Protein AF-A0A662STR9-F1 (afdb_monomer_lite)

Secondary structure (DSSP, 8-state):
-----EEEEEEEETTEEEEEEEETTEEEEEEEEEEETTEEEEEEEETTTS-EEEEE-SSHHHHHHHHHHHHHHHH-

Foldseek 3Di:
DQPQKAWDFPDDDPQATWIWIQHPVGIWIWGWGDPDQQKTWIATPVVHRPDTDIGGDNDVVRVRVVVSVVVVVVVD

Sequence (76 aa):
MAKKVRCTETGRGSKGSVFVCWTPKGDIVLKARKVAPYKYDIVSEYPLGRFKVTMYAPNRRDLRKRIEEWLEHLMR

Radius of gyration: 11.55 Å; chains: 1; bounding box: 25×24×35 Å

Structure (mmCIF, N/CA/C/O backbone):
data_AF-A0A662STR9-F1
#
_entry.id   AF-A0A662STR9-F1
#
loop_
_atom_site.group_PDB
_atom_site.id
_atom_site.type_symbol
_atom_site.label_atom_id
_atom_site.label_alt_id
_atom_site.label_comp_id
_atom_site.label_asym_id
_atom_site.label_entity_id
_atom_site.label_seq_id
_atom_site.pdbx_PDB_ins_code
_atom_site.Cartn_x
_atom_site.Cartn_y
_atom_site.Cartn_z
_atom_site.occupancy
_atom_site.B_iso_or_equiv
_atom_site.auth_seq_id
_atom_site.auth_comp_id
_atom_site.auth_asym_id
_atom_site.auth_atom_id
_atom_site.pdbx_PDB_model_num
ATOM 1 N N . MET A 1 1 ? -5.708 8.536 22.740 1.00 45.50 1 MET A N 1
ATOM 2 C CA . MET A 1 1 ? -4.547 8.473 21.821 1.00 45.50 1 MET A CA 1
ATOM 3 C C . MET A 1 1 ? -5.031 7.958 20.475 1.00 45.50 1 MET A C 1
ATOM 5 O O . MET A 1 1 ? -5.460 6.812 20.412 1.00 45.50 1 MET A O 1
ATOM 9 N N . ALA A 1 2 ? -5.034 8.782 19.424 1.00 51.91 2 ALA A N 1
ATOM 10 C CA . ALA A 1 2 ? -5.329 8.286 18.081 1.00 51.91 2 ALA A CA 1
ATOM 11 C C . ALA A 1 2 ? -4.228 7.287 17.694 1.00 51.91 2 ALA A C 1
ATOM 13 O O . ALA A 1 2 ? -3.047 7.638 17.710 1.00 51.91 2 ALA A O 1
ATOM 14 N N . LYS A 1 3 ? -4.593 6.026 17.441 1.00 59.75 3 LYS A N 1
ATOM 15 C CA . LYS A 1 3 ? -3.641 5.019 16.962 1.00 59.75 3 LYS A CA 1
ATOM 16 C C . LYS A 1 3 ? -3.094 5.514 15.619 1.00 59.75 3 LYS A C 1
ATOM 18 O O . LYS A 1 3 ? -3.857 5.611 14.663 1.00 59.75 3 LYS A O 1
ATOM 23 N N . LYS A 1 4 ? -1.806 5.869 15.569 1.00 79.56 4 LYS A N 1
ATOM 24 C CA . LYS A 1 4 ? -1.114 6.183 14.310 1.00 79.56 4 LYS A CA 1
ATOM 25 C C . LYS A 1 4 ? -1.237 4.992 13.370 1.00 79.56 4 LYS A C 1
ATOM 27 O O . LYS A 1 4 ? -1.174 3.849 13.837 1.00 79.56 4 LYS A O 1
ATOM 32 N N . VAL A 1 5 ? -1.429 5.252 12.081 1.00 88.25 5 VAL A N 1
ATOM 33 C CA . VAL A 1 5 ? -1.467 4.162 11.104 1.00 88.25 5 VAL A CA 1
ATOM 34 C C . VAL A 1 5 ? -0.082 3.539 11.063 1.00 88.25 5 VAL A C 1
ATOM 36 O O . VAL A 1 5 ? 0.926 4.238 10.977 1.00 88.25 5 VAL A O 1
ATOM 39 N N . ARG A 1 6 ? -0.024 2.214 11.151 1.00 90.69 6 ARG A N 1
ATOM 40 C CA . ARG A 1 6 ? 1.236 1.479 11.073 1.00 90.69 6 ARG A CA 1
ATOM 41 C C . ARG A 1 6 ? 1.101 0.370 10.061 1.00 90.69 6 ARG A C 1
ATOM 43 O O . ARG A 1 6 ? 0.176 -0.428 10.164 1.00 90.69 6 ARG A O 1
ATOM 50 N N . CYS A 1 7 ? 2.038 0.296 9.131 1.00 91.69 7 CYS A N 1
ATOM 51 C CA . CYS A 1 7 ? 2.066 -0.719 8.096 1.00 91.69 7 CYS A CA 1
ATOM 52 C C . CYS A 1 7 ? 3.282 -1.636 8.259 1.00 91.69 7 CYS A C 1
ATOM 54 O O . CYS A 1 7 ? 4.394 -1.199 8.564 1.00 91.69 7 CYS A O 1
ATOM 56 N N . THR A 1 8 ? 3.086 -2.922 7.997 1.00 91.88 8 THR A N 1
ATOM 57 C CA . THR A 1 8 ? 4.151 -3.929 7.931 1.00 91.88 8 THR A CA 1
ATOM 58 C C . THR A 1 8 ? 4.084 -4.644 6.591 1.00 91.88 8 THR A C 1
ATOM 60 O O . THR A 1 8 ? 3.010 -5.042 6.153 1.00 91.88 8 THR A O 1
ATOM 63 N N . GLU A 1 9 ? 5.232 -4.808 5.932 1.00 90.50 9 GLU A N 1
ATOM 64 C CA . GLU A 1 9 ? 5.341 -5.638 4.729 1.00 90.50 9 GLU A CA 1
ATOM 65 C C . GLU A 1 9 ? 5.309 -7.114 5.153 1.00 90.50 9 GLU A C 1
ATOM 67 O O . GLU A 1 9 ? 6.225 -7.578 5.828 1.00 90.50 9 GLU A O 1
ATOM 72 N N . THR A 1 10 ? 4.242 -7.836 4.812 1.00 86.88 10 THR A N 1
ATOM 73 C CA . THR A 1 10 ? 4.025 -9.238 5.223 1.00 86.88 10 THR A CA 1
ATOM 74 C C . THR A 1 10 ? 4.309 -10.239 4.113 1.00 86.88 10 THR A C 1
ATOM 76 O O . THR A 1 10 ? 4.518 -11.418 4.383 1.00 86.88 10 THR A O 1
ATOM 79 N N . GLY A 1 11 ? 4.340 -9.789 2.861 1.00 81.00 11 GLY A N 1
ATOM 80 C CA . GLY A 1 11 ? 4.553 -10.655 1.712 1.00 81.00 11 GLY A CA 1
ATOM 81 C C . GLY A 1 11 ? 5.360 -9.956 0.635 1.00 81.00 11 GLY A C 1
ATOM 82 O O . GLY A 1 11 ? 5.127 -8.790 0.322 1.00 81.00 11 GLY A O 1
ATOM 83 N N . ARG A 1 12 ? 6.297 -10.690 0.037 1.00 78.69 12 ARG A N 1
ATOM 84 C CA . ARG A 1 12 ? 7.101 -10.225 -1.092 1.00 78.69 12 ARG A CA 1
ATOM 85 C C . ARG A 1 12 ? 7.082 -11.285 -2.181 1.00 78.69 12 ARG A C 1
ATOM 87 O O . ARG A 1 12 ? 7.417 -12.436 -1.927 1.00 78.69 12 ARG A O 1
ATOM 94 N N . GLY A 1 13 ? 6.745 -10.890 -3.404 1.00 71.94 13 GLY A N 1
ATOM 95 C CA . GLY A 1 13 ? 6.773 -11.799 -4.545 1.00 71.94 13 GLY A CA 1
ATOM 96 C C . GLY A 1 13 ? 6.939 -11.094 -5.883 1.00 71.94 13 GLY A C 1
ATOM 97 O O . GLY A 1 13 ? 6.982 -9.866 -5.971 1.00 71.94 13 GLY A O 1
ATOM 98 N N . SER A 1 14 ? 6.978 -11.892 -6.950 1.00 70.56 14 SER A N 1
ATOM 99 C CA . SER A 1 14 ? 6.993 -11.422 -8.346 1.00 70.56 14 SER A CA 1
ATOM 100 C C . SER A 1 14 ? 5.787 -10.542 -8.697 1.00 70.56 14 SER A C 1
ATOM 102 O O . SER A 1 14 ? 5.858 -9.715 -9.601 1.00 70.56 14 SER A O 1
ATOM 104 N N . LYS A 1 15 ? 4.686 -10.681 -7.948 1.00 70.19 15 LYS A N 1
ATOM 105 C CA . LYS A 1 15 ? 3.449 -9.909 -8.118 1.00 70.19 15 LYS A CA 1
ATOM 106 C C . LYS A 1 15 ? 3.410 -8.591 -7.325 1.00 70.19 15 LYS A C 1
ATOM 108 O O . LYS A 1 15 ? 2.442 -7.849 -7.477 1.00 70.19 15 LYS A O 1
ATOM 113 N N . GLY A 1 16 ? 4.426 -8.286 -6.512 1.00 81.94 16 GLY A N 1
ATOM 114 C CA . GLY A 1 16 ? 4.492 -7.075 -5.685 1.00 81.94 16 GLY A CA 1
ATOM 115 C C . GLY A 1 16 ? 4.750 -7.344 -4.199 1.00 81.94 16 GLY A C 1
ATOM 116 O O . GLY A 1 16 ? 4.987 -8.482 -3.788 1.00 81.94 16 GLY A O 1
ATOM 117 N N . SER A 1 17 ? 4.712 -6.272 -3.410 1.00 88.38 17 SER A N 1
ATOM 118 C CA . SER A 1 17 ? 4.793 -6.288 -1.945 1.00 88.38 17 SER A CA 1
ATOM 119 C C . SER A 1 17 ? 3.391 -6.184 -1.346 1.00 88.38 17 SER A C 1
ATOM 121 O O . SER A 1 17 ? 2.567 -5.419 -1.842 1.00 88.38 17 SER A O 1
ATOM 123 N N . VAL A 1 18 ? 3.117 -6.931 -0.282 1.00 91.44 18 VAL A N 1
ATOM 124 C CA . VAL A 1 18 ? 1.865 -6.864 0.481 1.00 91.44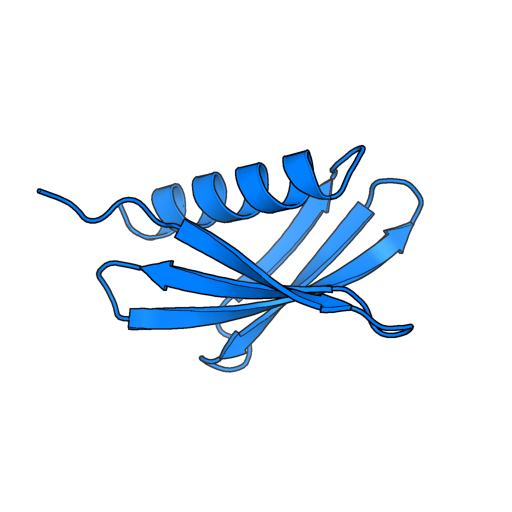 18 VAL A CA 1
ATOM 125 C C . VAL A 1 18 ? 2.145 -6.171 1.806 1.00 91.44 18 VAL A C 1
ATOM 127 O O . VAL A 1 18 ? 3.069 -6.548 2.524 1.00 91.44 18 VAL A O 1
ATOM 130 N N . PHE A 1 19 ? 1.349 -5.157 2.115 1.00 93.19 19 PHE A N 1
ATOM 131 C CA . PHE A 1 19 ? 1.408 -4.363 3.329 1.00 93.19 19 PHE A CA 1
ATOM 132 C C . PHE A 1 19 ? 0.130 -4.567 4.133 1.00 93.19 19 PHE A C 1
ATOM 134 O O . PHE A 1 19 ? -0.965 -4.359 3.621 1.00 93.19 19 PHE A O 1
ATOM 141 N N . VAL A 1 20 ? 0.268 -4.931 5.401 1.00 93.38 20 VAL A N 1
ATOM 142 C CA . VAL A 1 20 ? -0.836 -4.944 6.364 1.00 93.38 20 VAL A CA 1
ATOM 143 C C . VAL A 1 20 ? -0.720 -3.692 7.215 1.00 93.38 20 VAL A C 1
ATOM 145 O O . VAL A 1 20 ? 0.305 -3.478 7.858 1.00 93.38 20 VAL A O 1
ATOM 148 N N . CYS A 1 21 ? -1.750 -2.857 7.175 1.00 92.69 21 CYS A N 1
ATOM 149 C CA . CYS A 1 21 ? -1.828 -1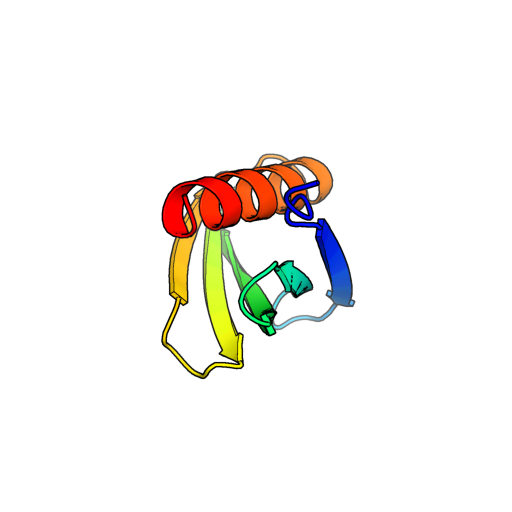.566 7.831 1.00 92.69 21 CYS A CA 1
ATOM 150 C C . CYS A 1 21 ? -2.898 -1.593 8.922 1.00 92.69 21 CYS A C 1
ATOM 152 O O . CYS A 1 21 ? -4.087 -1.714 8.631 1.00 92.69 21 CYS A O 1
ATOM 154 N N . TRP A 1 22 ? -2.477 -1.438 10.173 1.00 91.62 22 TRP A N 1
ATOM 155 C CA . TRP A 1 22 ? -3.377 -1.289 11.312 1.00 91.62 22 TRP A CA 1
ATOM 156 C C . TRP A 1 22 ? -3.827 0.163 11.403 1.00 91.62 22 TRP A C 1
ATOM 158 O O . TRP A 1 22 ? -2.996 1.069 11.528 1.00 91.62 22 TRP A O 1
ATOM 168 N N . THR A 1 23 ? -5.137 0.390 11.346 1.00 87.94 23 THR A N 1
ATOM 169 C CA . THR A 1 23 ? -5.727 1.732 11.419 1.00 87.94 23 THR A CA 1
ATOM 170 C C . THR A 1 23 ? -6.795 1.810 12.514 1.00 87.94 23 THR A C 1
ATOM 172 O O . THR A 1 23 ? -7.321 0.777 12.931 1.00 87.94 23 THR A O 1
ATOM 175 N N . PRO A 1 24 ? -7.177 3.013 12.988 1.00 83.69 24 PRO A N 1
ATOM 176 C CA . PRO A 1 24 ? -8.244 3.162 13.982 1.00 83.69 24 PRO A CA 1
ATOM 177 C C . PRO A 1 24 ? -9.600 2.602 13.533 1.00 83.69 24 PRO A C 1
ATOM 179 O O . PRO A 1 24 ? -10.410 2.236 14.378 1.00 83.69 24 PRO A O 1
ATOM 182 N N . LYS A 1 25 ? -9.851 2.553 12.218 1.00 82.44 25 LYS A N 1
ATOM 183 C CA . LYS A 1 25 ? -11.114 2.087 11.624 1.00 82.44 25 LYS A CA 1
ATOM 184 C C . LYS A 1 25 ? -11.109 0.584 11.307 1.00 82.44 25 LYS A C 1
ATOM 186 O O . LYS A 1 25 ? -12.142 0.060 10.903 1.00 82.44 25 LYS A O 1
ATOM 191 N N . GLY A 1 26 ? -9.972 -0.093 11.474 1.00 86.38 26 GLY A N 1
ATOM 192 C CA . GLY A 1 26 ? -9.789 -1.512 11.169 1.00 86.38 26 GLY A CA 1
ATOM 193 C C . GLY A 1 26 ? -8.530 -1.792 10.353 1.00 86.38 26 GLY A C 1
ATOM 194 O O . GLY A 1 26 ? -7.819 -0.880 9.924 1.00 86.38 26 GLY A O 1
ATOM 195 N N . ASP A 1 27 ? -8.254 -3.071 10.138 1.00 90.38 27 ASP A N 1
ATOM 196 C CA . ASP A 1 27 ? -7.065 -3.507 9.413 1.00 90.38 27 ASP A CA 1
ATOM 197 C C . ASP A 1 27 ? -7.275 -3.403 7.902 1.00 90.38 27 ASP A C 1
ATOM 199 O O . ASP A 1 27 ? -8.334 -3.748 7.370 1.00 90.38 27 ASP A O 1
ATOM 203 N N . ILE A 1 28 ? -6.249 -2.920 7.205 1.00 92.31 28 ILE A N 1
ATOM 204 C CA . ILE A 1 28 ? -6.232 -2.773 5.752 1.00 92.31 28 ILE A CA 1
ATOM 205 C C . ILE A 1 28 ? -5.080 -3.593 5.194 1.00 92.31 28 ILE A C 1
ATOM 207 O O . ILE A 1 28 ? -3.947 -3.486 5.653 1.00 92.31 28 ILE A O 1
ATOM 211 N N . VAL A 1 29 ? -5.350 -4.372 4.155 1.00 92.75 29 VAL A N 1
ATOM 212 C CA . VAL A 1 29 ? -4.333 -5.099 3.397 1.00 92.75 29 VAL A CA 1
ATOM 213 C C . VAL A 1 29 ? -4.178 -4.432 2.042 1.00 92.75 29 VAL A C 1
ATOM 215 O O . VAL A 1 29 ? -5.127 -4.357 1.262 1.00 92.75 29 VAL A O 1
ATOM 218 N N . LEU A 1 30 ? -2.977 -3.938 1.763 1.00 93.75 30 LEU A N 1
ATOM 219 C CA . LEU A 1 30 ? -2.601 -3.254 0.536 1.00 93.75 30 LEU A CA 1
ATOM 220 C C . LEU A 1 30 ? -1.596 -4.088 -0.247 1.00 93.75 30 LEU A C 1
ATOM 222 O O . LEU A 1 30 ? -0.612 -4.580 0.292 1.00 93.75 30 LEU A O 1
ATOM 226 N N . LYS A 1 31 ? -1.789 -4.173 -1.554 1.00 92.75 31 LYS A N 1
ATOM 227 C CA . LYS A 1 31 ? -0.862 -4.788 -2.491 1.00 92.75 31 LYS A CA 1
ATOM 228 C C . LYS A 1 31 ? -0.224 -3.704 -3.338 1.00 92.75 31 LYS A C 1
ATOM 230 O O . LYS A 1 31 ? -0.911 -3.033 -4.099 1.00 92.75 31 LYS A O 1
ATOM 235 N N . ALA A 1 32 ? 1.087 -3.553 -3.219 1.00 92.88 32 ALA A N 1
ATOM 236 C CA . ALA A 1 32 ? 1.890 -2.625 -3.995 1.00 92.88 32 ALA A CA 1
ATOM 237 C C . ALA A 1 32 ? 2.625 -3.362 -5.120 1.00 92.88 32 ALA A C 1
ATOM 239 O O . ALA A 1 32 ? 3.583 -4.108 -4.890 1.00 92.88 32 ALA A O 1
ATOM 240 N N . ARG A 1 33 ? 2.211 -3.129 -6.362 1.00 91.62 33 ARG A N 1
ATOM 241 C CA . ARG A 1 33 ? 2.860 -3.659 -7.561 1.00 91.62 33 ARG A CA 1
ATOM 242 C C . ARG A 1 33 ? 3.770 -2.597 -8.165 1.00 91.62 33 ARG A C 1
ATOM 244 O O . ARG A 1 33 ? 3.317 -1.514 -8.513 1.00 91.62 33 ARG A O 1
ATOM 251 N N . LYS A 1 34 ? 5.055 -2.911 -8.333 1.00 89.81 34 LYS A N 1
ATOM 252 C CA . LYS A 1 34 ? 5.981 -2.029 -9.054 1.00 89.81 34 LYS A CA 1
ATOM 253 C C . LYS A 1 34 ? 5.658 -2.081 -10.548 1.00 89.81 34 LYS A C 1
ATOM 255 O O . LYS A 1 34 ? 5.704 -3.159 -11.135 1.00 89.81 34 LYS A O 1
ATOM 260 N N . VAL A 1 35 ? 5.333 -0.936 -11.139 1.00 91.38 35 VAL A N 1
ATOM 261 C CA . VAL A 1 35 ? 4.963 -0.820 -12.564 1.00 91.38 35 VAL A CA 1
ATOM 262 C C . VAL A 1 35 ? 6.034 -0.125 -13.399 1.00 91.38 35 VAL A C 1
ATOM 264 O O . VAL A 1 35 ? 6.130 -0.369 -14.594 1.00 91.38 35 VAL A O 1
ATOM 267 N N . ALA A 1 36 ? 6.876 0.700 -12.775 1.00 90.00 36 ALA A N 1
ATOM 268 C CA . ALA A 1 36 ? 8.033 1.331 -13.406 1.00 90.00 36 ALA A CA 1
ATOM 269 C C . ALA A 1 36 ? 9.126 1.590 -12.347 1.00 90.00 36 ALA A C 1
ATOM 271 O O . ALA A 1 36 ? 8.897 1.347 -11.152 1.00 90.00 36 ALA A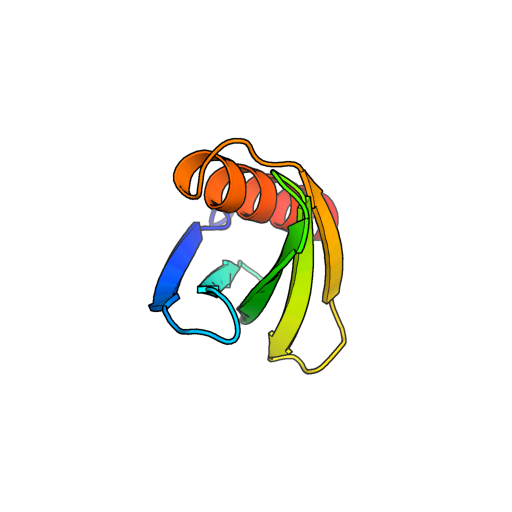 O 1
ATOM 272 N N . PRO A 1 37 ? 10.327 2.069 -12.722 1.00 89.06 37 PRO A N 1
ATOM 273 C CA . PRO A 1 37 ? 11.300 2.555 -11.752 1.00 89.06 37 PRO A CA 1
ATOM 274 C C . PRO A 1 37 ? 10.644 3.565 -10.809 1.00 89.06 37 PRO A C 1
ATOM 276 O O . PRO A 1 37 ? 9.989 4.507 -11.241 1.00 89.06 37 PRO A O 1
ATOM 279 N N . TYR A 1 38 ? 10.758 3.297 -9.509 1.00 91.31 38 TYR A N 1
ATOM 280 C CA . TYR A 1 38 ? 10.180 4.102 -8.432 1.00 91.31 38 TYR A CA 1
ATOM 281 C C . TYR A 1 38 ? 8.653 4.243 -8.417 1.00 91.31 38 TYR A C 1
ATOM 283 O O . TYR A 1 38 ? 8.149 4.844 -7.483 1.00 91.31 38 TYR A O 1
ATOM 291 N N . LYS A 1 39 ? 7.900 3.680 -9.367 1.00 92.38 39 LYS A N 1
ATOM 292 C CA . LYS A 1 39 ? 6.436 3.805 -9.447 1.00 92.38 39 LYS A CA 1
ATOM 293 C C . LYS A 1 39 ? 5.748 2.517 -9.007 1.00 92.38 39 LYS A C 1
ATOM 295 O O . LYS A 1 39 ? 6.024 1.442 -9.551 1.00 92.38 39 LYS A O 1
ATOM 300 N N . TYR A 1 40 ? 4.826 2.641 -8.062 1.00 92.75 40 TYR A N 1
ATOM 301 C CA . TYR A 1 40 ? 4.071 1.541 -7.476 1.00 92.75 40 TYR A CA 1
ATOM 302 C C . TYR A 1 40 ? 2.576 1.812 -7.580 1.00 92.75 40 TYR A C 1
ATOM 304 O O . TYR A 1 40 ? 2.103 2.850 -7.125 1.00 92.75 40 TYR A O 1
ATOM 312 N N . ASP A 1 41 ? 1.838 0.854 -8.125 1.00 93.44 41 ASP A N 1
ATOM 313 C CA . ASP A 1 41 ? 0.384 0.827 -8.047 1.00 93.44 41 ASP A CA 1
ATOM 314 C C . ASP A 1 41 ? -0.027 0.059 -6.797 1.00 93.44 41 ASP A C 1
ATOM 316 O O . ASP A 1 41 ? 0.318 -1.111 -6.627 1.00 93.44 41 ASP A O 1
ATOM 320 N N . ILE A 1 42 ? -0.745 0.734 -5.911 1.00 93.75 42 ILE A N 1
ATOM 321 C CA . ILE A 1 42 ? -1.211 0.209 -4.636 1.00 93.75 42 ILE A CA 1
ATOM 322 C C . ILE A 1 42 ? -2.718 0.013 -4.723 1.00 93.75 42 ILE A C 1
ATOM 324 O O . ILE A 1 42 ? -3.456 0.931 -5.082 1.00 93.75 42 ILE A O 1
ATOM 328 N N . VAL A 1 43 ? -3.174 -1.187 -4.384 1.00 93.25 43 VAL A N 1
ATOM 329 C CA . VAL A 1 43 ? -4.592 -1.561 -4.367 1.00 93.25 43 VAL A CA 1
ATOM 330 C C . VAL A 1 43 ? -4.895 -2.287 -3.065 1.00 93.25 43 VAL A C 1
ATOM 332 O O . VAL A 1 43 ? -4.099 -3.123 -2.642 1.00 93.25 43 VAL A O 1
ATOM 335 N N . SER A 1 44 ? -6.030 -2.014 -2.428 1.00 92.25 44 SER A N 1
ATOM 336 C CA . SER A 1 44 ? -6.462 -2.791 -1.269 1.00 92.25 44 SER A CA 1
ATOM 337 C C . SER A 1 44 ? -6.987 -4.163 -1.671 1.00 92.25 44 SER A C 1
ATOM 339 O O . SER A 1 44 ? -7.937 -4.290 -2.444 1.00 92.25 44 SER A O 1
ATOM 341 N N . GLU A 1 45 ? -6.385 -5.201 -1.101 1.00 88.69 45 GLU A N 1
ATOM 342 C CA . GLU A 1 45 ? -6.953 -6.550 -1.093 1.00 88.69 45 GLU A CA 1
ATOM 343 C C . GLU A 1 45 ? -8.041 -6.659 -0.019 1.00 88.69 45 GLU A C 1
ATOM 345 O O . GLU A 1 45 ? -9.039 -7.344 -0.226 1.00 88.69 45 GLU A O 1
ATOM 350 N N . TYR A 1 46 ? -7.905 -5.913 1.084 1.00 87.88 46 TYR A N 1
ATOM 351 C CA . TYR A 1 46 ? -8.931 -5.821 2.117 1.00 87.88 46 TYR A CA 1
ATOM 352 C C . TYR A 1 46 ? -8.976 -4.422 2.752 1.00 87.88 46 TYR A C 1
ATOM 354 O O . TYR A 1 46 ? -7.927 -3.913 3.141 1.00 87.88 46 TYR A O 1
ATOM 362 N N . PRO A 1 47 ? -10.156 -3.792 2.886 1.00 83.94 47 PRO A N 1
ATOM 363 C CA . PRO A 1 47 ? -11.388 -4.110 2.161 1.00 83.94 47 PRO A CA 1
ATOM 364 C C . PRO A 1 47 ? -11.167 -3.998 0.640 1.00 83.94 47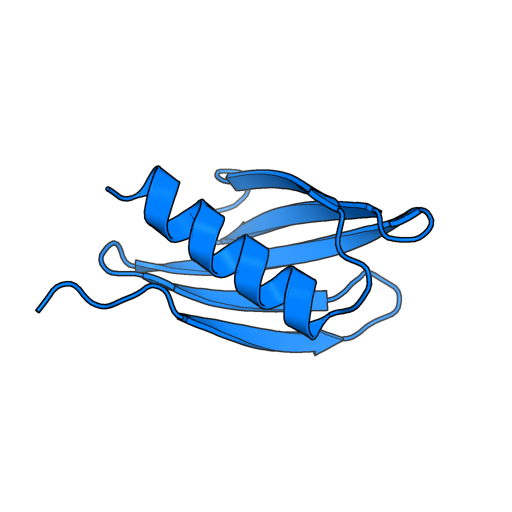 PRO A C 1
ATOM 366 O O . PRO A 1 47 ? -10.541 -3.045 0.167 1.00 83.94 47 PRO A O 1
ATOM 369 N N . LEU A 1 48 ? -11.638 -4.993 -0.119 1.00 85.94 48 LEU A N 1
ATOM 370 C CA . LEU A 1 48 ? -11.297 -5.194 -1.533 1.00 85.94 48 LEU A CA 1
ATOM 371 C C . LEU A 1 48 ? -11.603 -3.951 -2.386 1.00 85.94 48 LEU A C 1
ATOM 373 O O . LEU A 1 48 ? -12.730 -3.464 -2.402 1.00 85.94 48 LEU A O 1
ATOM 377 N N . GLY A 1 49 ? -10.596 -3.429 -3.089 1.00 81.81 49 GLY A N 1
ATOM 378 C CA . GLY A 1 49 ? -10.734 -2.353 -4.079 1.00 81.81 49 GLY A CA 1
ATOM 379 C C . GLY A 1 49 ? -11.092 -0.964 -3.536 1.00 81.81 49 GLY A C 1
ATOM 380 O O . GLY A 1 49 ? -11.082 -0.003 -4.302 1.00 81.81 49 GLY A O 1
ATOM 381 N N . ARG A 1 50 ? -11.369 -0.825 -2.234 1.00 87.19 50 ARG A N 1
ATOM 382 C CA . ARG A 1 50 ? -11.754 0.448 -1.603 1.00 87.19 50 ARG A CA 1
ATOM 383 C C . ARG A 1 50 ? -10.666 1.519 -1.687 1.00 87.19 50 ARG A C 1
ATOM 385 O O . ARG A 1 50 ? -10.975 2.703 -1.756 1.00 87.19 50 ARG A O 1
ATOM 392 N N . PHE A 1 51 ? -9.404 1.107 -1.658 1.00 87.94 51 PHE A N 1
ATOM 393 C CA . PHE A 1 51 ? -8.256 2.000 -1.666 1.00 87.94 51 PHE A CA 1
ATOM 394 C C . PHE A 1 51 ? -7.393 1.691 -2.884 1.00 87.94 51 PHE A C 1
ATOM 396 O O . PHE A 1 51 ? -6.901 0.574 -3.045 1.00 87.94 51 PHE A O 1
ATOM 403 N N . LYS A 1 52 ? -7.202 2.686 -3.750 1.00 92.06 52 LYS A N 1
ATOM 404 C CA . LYS A 1 52 ? -6.351 2.576 -4.933 1.00 92.06 52 LYS A CA 1
ATOM 405 C C . LYS A 1 52 ? -5.580 3.868 -5.126 1.00 92.06 52 LYS A C 1
ATOM 407 O O . LYS A 1 52 ? -6.173 4.941 -5.168 1.00 92.06 52 LYS A O 1
ATOM 412 N N . VAL A 1 53 ? -4.265 3.760 -5.254 1.00 94.38 53 VAL A N 1
ATOM 413 C CA . VAL A 1 53 ? -3.388 4.912 -5.460 1.00 94.38 53 VAL A CA 1
ATOM 414 C C . VAL A 1 53 ? -2.121 4.484 -6.177 1.00 94.38 53 VAL A C 1
ATOM 416 O O . VAL A 1 53 ? -1.621 3.380 -5.981 1.00 94.38 53 VAL A O 1
ATOM 419 N N . THR A 1 54 ? -1.575 5.376 -6.990 1.00 94.06 54 THR A N 1
ATOM 420 C CA . THR A 1 54 ? -0.240 5.210 -7.556 1.00 94.06 54 THR A CA 1
ATOM 421 C C . THR A 1 54 ? 0.725 6.096 -6.780 1.00 94.06 54 THR A C 1
ATOM 423 O O . THR A 1 54 ? 0.509 7.301 -6.661 1.00 94.06 54 THR A O 1
ATOM 426 N N . MET A 1 55 ? 1.794 5.511 -6.249 1.00 93.75 55 MET A N 1
ATOM 427 C CA . MET A 1 55 ? 2.810 6.216 -5.470 1.00 93.75 55 MET A CA 1
ATOM 428 C C . MET A 1 55 ? 4.187 6.093 -6.097 1.00 93.75 55 MET A C 1
ATOM 430 O O . MET A 1 55 ? 4.550 5.062 -6.664 1.00 93.75 55 MET A O 1
ATOM 434 N N . TYR A 1 56 ? 4.979 7.147 -5.921 1.00 93.62 56 TYR A N 1
ATOM 435 C CA . TYR A 1 56 ? 6.390 7.148 -6.268 1.00 93.62 56 TYR A CA 1
ATOM 436 C C . TYR A 1 56 ? 7.235 6.999 -5.007 1.00 93.62 56 TYR A C 1
ATOM 438 O O . TYR A 1 56 ? 7.056 7.750 -4.051 1.00 93.62 56 TYR A O 1
ATOM 446 N N . ALA A 1 57 ? 8.150 6.037 -4.992 1.00 91.81 57 ALA A N 1
ATOM 447 C CA . ALA A 1 57 ? 9.060 5.797 -3.886 1.00 91.81 57 ALA A CA 1
ATOM 448 C C . ALA A 1 57 ? 10.413 5.263 -4.391 1.00 91.81 57 ALA A C 1
ATOM 4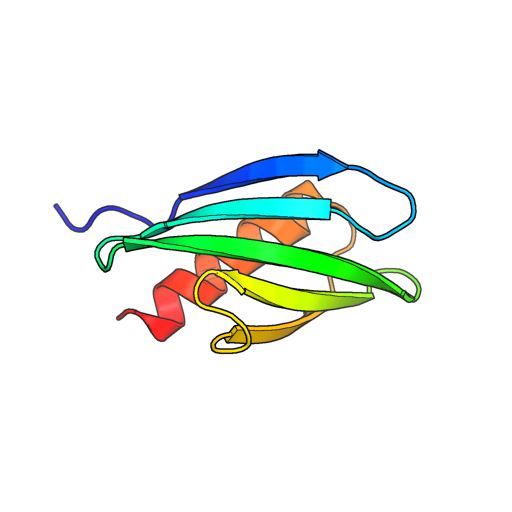50 O O . ALA A 1 57 ? 10.442 4.302 -5.167 1.00 91.81 57 ALA A O 1
ATOM 451 N N . PRO A 1 58 ? 11.545 5.833 -3.939 1.00 88.25 58 PRO A N 1
ATOM 452 C CA . PRO A 1 58 ? 12.869 5.387 -4.365 1.00 88.25 58 PRO A CA 1
ATOM 453 C C . PRO A 1 58 ? 13.200 3.980 -3.843 1.00 88.25 58 PRO A C 1
ATOM 455 O O . PRO A 1 58 ? 13.801 3.168 -4.544 1.00 88.25 58 PRO A O 1
ATOM 458 N N . ASN A 1 59 ? 12.746 3.653 -2.633 1.00 86.88 59 ASN A N 1
ATOM 459 C CA . ASN A 1 59 ? 12.927 2.351 -2.001 1.00 86.88 59 ASN A CA 1
ATOM 460 C C . ASN A 1 59 ? 11.655 1.924 -1.243 1.00 86.88 59 ASN A C 1
ATOM 462 O O . ASN A 1 59 ? 10.690 2.679 -1.116 1.00 86.88 59 ASN A O 1
ATOM 466 N N . ARG A 1 60 ? 11.642 0.686 -0.736 1.00 82.69 60 ARG A N 1
ATOM 467 C CA . ARG A 1 60 ? 10.474 0.130 -0.031 1.00 82.69 60 ARG A CA 1
ATOM 468 C C . ARG A 1 60 ? 10.202 0.783 1.320 1.00 82.69 60 ARG A C 1
ATOM 470 O O . ARG A 1 60 ? 9.049 0.856 1.733 1.00 82.69 60 ARG A O 1
ATOM 477 N N . ARG A 1 61 ? 11.243 1.253 2.009 1.00 87.25 61 ARG A N 1
ATOM 478 C CA . ARG A 1 61 ? 11.096 1.915 3.309 1.00 87.25 61 ARG A CA 1
ATOM 479 C C . ARG A 1 61 ? 10.339 3.233 3.146 1.00 87.25 61 ARG A C 1
ATOM 481 O O . ARG A 1 61 ? 9.418 3.496 3.916 1.00 87.25 61 ARG A O 1
ATOM 488 N N . ASP A 1 62 ? 10.670 3.986 2.100 1.00 91.75 62 ASP A N 1
ATOM 489 C CA . ASP A 1 62 ? 9.958 5.201 1.708 1.00 91.75 62 ASP A CA 1
ATOM 490 C C . ASP A 1 62 ? 8.549 4.901 1.197 1.00 91.75 62 ASP A C 1
ATOM 492 O O . ASP A 1 62 ? 7.618 5.629 1.527 1.00 91.75 62 ASP A O 1
ATOM 496 N N . LEU A 1 63 ? 8.363 3.805 0.450 1.00 91.62 63 LEU A N 1
ATOM 497 C CA . LEU A 1 63 ? 7.032 3.368 0.015 1.00 91.62 63 LEU A CA 1
ATOM 498 C C . LEU A 1 63 ? 6.115 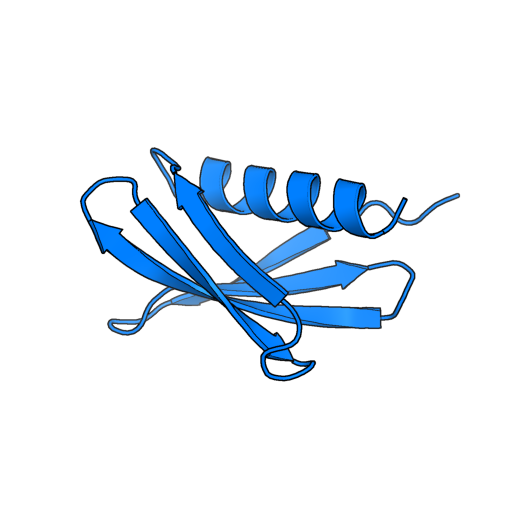3.116 1.214 1.00 91.62 63 LEU A C 1
ATOM 500 O O . LEU A 1 63 ? 5.007 3.638 1.253 1.00 91.62 63 LEU A O 1
ATOM 504 N N . ARG A 1 64 ? 6.592 2.364 2.212 1.00 92.56 64 ARG A N 1
ATOM 505 C CA . ARG A 1 64 ? 5.837 2.093 3.438 1.00 92.56 64 ARG A CA 1
ATOM 506 C C . ARG A 1 64 ? 5.459 3.382 4.164 1.00 92.56 64 ARG A C 1
ATOM 508 O O . ARG A 1 64 ? 4.304 3.544 4.528 1.00 92.56 64 ARG A O 1
ATOM 515 N N . LYS A 1 65 ? 6.417 4.297 4.337 1.00 92.62 65 LYS A N 1
ATOM 516 C CA . LYS A 1 65 ? 6.177 5.577 5.016 1.00 92.62 65 LYS A CA 1
ATOM 517 C C . LYS A 1 65 ? 5.122 6.414 4.281 1.00 92.62 65 LYS A C 1
ATOM 519 O O . LYS A 1 65 ? 4.205 6.926 4.907 1.00 92.62 65 LYS A O 1
ATOM 524 N N . ARG A 1 66 ? 5.199 6.478 2.948 1.00 93.69 66 ARG A N 1
ATOM 525 C CA . ARG A 1 66 ? 4.205 7.169 2.109 1.00 93.69 66 ARG A CA 1
ATOM 526 C C . ARG A 1 66 ? 2.818 6.532 2.191 1.00 93.69 66 ARG A C 1
ATOM 528 O O . ARG A 1 66 ? 1.825 7.250 2.181 1.00 93.69 66 ARG A O 1
ATOM 535 N N . ILE A 1 67 ? 2.744 5.202 2.277 1.00 93.12 67 ILE A N 1
ATOM 536 C CA . ILE A 1 67 ? 1.482 4.482 2.488 1.00 93.12 67 ILE A CA 1
ATOM 537 C C . ILE A 1 67 ? 0.872 4.851 3.845 1.00 93.12 67 ILE A C 1
ATOM 539 O O . ILE A 1 67 ? -0.320 5.144 3.903 1.00 93.12 67 ILE A O 1
ATOM 543 N N . GLU A 1 68 ? 1.674 4.856 4.913 1.00 92.56 68 GLU A N 1
ATOM 544 C CA . GLU A 1 68 ? 1.230 5.255 6.256 1.00 92.56 68 GLU A CA 1
ATOM 545 C C . GLU A 1 68 ? 0.701 6.696 6.250 1.00 92.56 68 GLU A C 1
ATOM 547 O O . GLU A 1 68 ? -0.444 6.919 6.634 1.00 92.56 68 GLU A O 1
ATOM 552 N N . GLU A 1 69 ? 1.474 7.652 5.723 1.00 92.44 69 GLU A N 1
ATOM 553 C CA . GLU A 1 69 ? 1.090 9.071 5.622 1.00 92.44 69 GLU A CA 1
ATOM 554 C C . GLU A 1 69 ? -0.207 9.273 4.818 1.00 92.44 69 GLU A C 1
ATOM 556 O O . GLU A 1 69 ? -1.080 10.053 5.202 1.00 92.44 69 GLU A O 1
ATOM 561 N N . TRP A 1 70 ? -0.368 8.546 3.711 1.00 92.69 70 TRP A N 1
ATOM 562 C CA . TRP A 1 70 ? -1.572 8.609 2.884 1.00 92.69 70 TRP A CA 1
ATOM 563 C C . TRP A 1 70 ? -2.810 8.058 3.592 1.00 92.69 70 TRP A C 1
ATOM 565 O O . TRP A 1 70 ? -3.871 8.683 3.548 1.00 92.69 70 TRP A O 1
ATOM 575 N N . LEU A 1 71 ? -2.686 6.910 4.262 1.00 90.56 71 LEU A N 1
ATOM 576 C CA . LEU A 1 71 ? -3.780 6.339 5.044 1.00 90.56 71 LEU A CA 1
ATOM 577 C C . LEU A 1 71 ? -4.144 7.234 6.233 1.00 90.56 71 LEU A C 1
ATOM 579 O O . LEU A 1 71 ? -5.329 7.395 6.512 1.00 90.56 71 LEU A O 1
ATOM 583 N N . GLU A 1 72 ? -3.164 7.850 6.902 1.00 90.19 72 GLU A N 1
ATOM 584 C CA . GLU A 1 72 ? -3.434 8.839 7.954 1.00 90.19 72 GLU A CA 1
ATOM 585 C C . GLU A 1 72 ? -4.222 10.031 7.409 1.00 90.19 72 GLU A C 1
ATOM 587 O O . GLU A 1 72 ? -5.202 10.444 8.027 1.00 90.19 72 GLU A O 1
ATOM 592 N N . HIS A 1 73 ? -3.852 10.550 6.234 1.00 88.69 73 HIS A N 1
ATOM 593 C CA . HIS A 1 73 ? -4.557 11.673 5.615 1.00 88.69 73 HIS A CA 1
ATOM 594 C C . HIS A 1 73 ? -6.002 11.329 5.229 1.00 88.69 73 HIS A C 1
ATOM 596 O O . HIS A 1 73 ? -6.896 12.140 5.440 1.00 88.69 73 HIS A O 1
ATOM 602 N N . LEU A 1 74 ? -6.248 10.123 4.710 1.00 86.19 74 LEU A N 1
ATOM 603 C CA . LEU A 1 74 ? -7.594 9.660 4.346 1.00 86.19 74 LEU A CA 1
ATOM 604 C C . LEU A 1 74 ? -8.505 9.382 5.550 1.00 86.19 74 LEU A C 1
ATOM 606 O O . LEU A 1 74 ? -9.720 9.258 5.388 1.00 86.19 74 LEU A O 1
ATOM 610 N N . MET A 1 75 ? -7.929 9.180 6.735 1.00 81.62 75 MET A N 1
ATOM 611 C CA . MET A 1 75 ? -8.672 8.790 7.935 1.00 81.62 75 MET A CA 1
ATOM 612 C C . MET A 1 75 ? -8.825 9.892 8.973 1.00 81.62 75 MET A C 1
ATOM 614 O O . MET A 1 75 ? -9.546 9.665 9.950 1.00 81.62 75 MET A O 1
ATOM 618 N N . ARG A 1 76 ? -8.163 11.029 8.760 1.00 71.56 76 ARG A N 1
ATOM 619 C CA . ARG A 1 76 ? -8.376 12.259 9.515 1.00 71.56 76 ARG A CA 1
ATOM 620 C C . ARG A 1 76 ? -9.756 12.841 9.224 1.00 71.56 76 ARG A C 1
ATOM 622 O O . ARG A 1 76 ? -10.324 13.401 10.182 1.00 71.56 76 ARG A O 1
#

pLDDT: mean 87.21, std 9.09, range [45.5, 94.38]